Protein AF-A0A397TPW3-F1 (afdb_monomer_lite)

Radius of gyration: 17.53 Å; chains: 1; bounding box: 53×48×34 Å

InterPro domains:
  IPR006597 Sel1-like repeat [PF08238] (29-58)
  IPR006597 Sel1-like repeat [PF08238] (60-90)
  IPR006597 Sel1-like repeat [SM00671] (23-58)
  IPR006597 Sel1-like repeat [SM00671] (59-94)
  IPR011990 Tetratricopeptide-like helical domain superfamily [G3DSA:1.25.40.10] (17-95)
  IPR052945 Mitotic Progression Regulator [PTHR43628] (27-91)

Secondary structure (DSSP, 8-state):
-PPP---PPP------SS-TTSSS-HHHHHHHHHHTSSS---HHHHHHHHHHHHHTT-HHHHHHHHHHHHHTSSS---HHHHHHHHHHHHHHHHHHHHHTTS--

pLDDT: mean 76.51, std 21.57, range [30.64, 95.25]

Sequence (104 aa):
MESPLRVLPMESQVGGGSSWWNLGDPYTLGYNYQHGIEVEKDEHKAFVYYQKSADIGNAKGIYQVGECYYYGTGVEKDEHKIFIYYQKSAILAEYLMLGKRNWS

Structure (mmCIF, N/CA/C/O backbone):
data_AF-A0A397TPW3-F1
#
_entry.id   AF-A0A397TPW3-F1
#
loop_
_atom_site.group_PDB
_atom_site.id
_atom_site.type_symbol
_atom_site.label_atom_id
_atom_site.label_alt_id
_atom_site.label_comp_id
_atom_site.label_asym_id
_atom_site.label_entity_id
_atom_site.label_seq_id
_atom_site.pdbx_PDB_ins_code
_atom_site.Cartn_x
_atom_site.Cartn_y
_atom_site.Cartn_z
_atom_site.occupancy
_atom_site.B_iso_or_equiv
_atom_site.auth_seq_id
_atom_site.auth_comp_id
_atom_site.auth_asym_id
_atom_site.auth_atom_id
_atom_site.pdbx_PDB_model_num
ATOM 1 N N . MET A 1 1 ? -30.021 7.821 -14.377 1.00 31.45 1 MET A N 1
ATOM 2 C CA . MET A 1 1 ? -29.148 8.204 -15.504 1.00 31.45 1 MET A CA 1
ATOM 3 C C . MET A 1 1 ? -27.994 8.975 -14.905 1.00 31.45 1 MET A C 1
ATOM 5 O O . MET A 1 1 ? -28.228 9.998 -14.274 1.00 31.45 1 MET A O 1
ATOM 9 N N . GLU A 1 2 ? -26.801 8.391 -14.959 1.00 34.16 2 GLU A N 1
ATOM 10 C CA . GLU A 1 2 ? -25.593 8.950 -14.357 1.00 34.16 2 GLU A CA 1
ATOM 11 C C . GLU A 1 2 ? -25.264 10.307 -14.983 1.00 34.16 2 GLU A C 1
ATOM 13 O O . GLU A 1 2 ? -25.296 10.464 -16.203 1.00 34.16 2 GLU A O 1
ATOM 18 N N . SER A 1 3 ? -25.013 11.303 -14.136 1.00 30.64 3 SER A N 1
ATOM 19 C CA . SER A 1 3 ? -24.578 12.627 -14.576 1.00 30.64 3 SER A CA 1
ATOM 20 C C . SER A 1 3 ? -23.048 12.649 -14.647 1.00 30.64 3 SER A C 1
ATOM 22 O O . SER A 1 3 ? -22.402 12.168 -13.715 1.00 30.64 3 SER A O 1
ATOM 24 N N . PRO A 1 4 ? -22.455 13.187 -15.727 1.00 37.59 4 PRO A N 1
ATOM 25 C CA . PRO A 1 4 ? -21.017 13.147 -15.951 1.00 37.59 4 PRO A CA 1
ATOM 26 C C . PRO A 1 4 ? -20.292 14.045 -14.944 1.00 37.59 4 PRO A C 1
ATOM 28 O O . PRO A 1 4 ? -20.721 15.171 -14.684 1.00 37.59 4 PRO A O 1
ATOM 31 N N . LEU A 1 5 ? -19.194 13.534 -14.378 1.00 39.81 5 LEU A N 1
ATOM 32 C CA . LEU A 1 5 ? -18.320 14.246 -13.445 1.00 39.81 5 LEU A CA 1
ATOM 33 C C . LEU A 1 5 ? -17.900 15.595 -14.043 1.00 39.81 5 LEU A C 1
ATOM 35 O O . LEU A 1 5 ? -17.084 15.680 -14.960 1.00 39.81 5 LEU A O 1
ATOM 39 N N . ARG A 1 6 ? -18.508 16.658 -13.517 1.00 38.22 6 ARG A N 1
ATOM 40 C CA . ARG A 1 6 ? -18.246 18.044 -13.881 1.00 38.22 6 ARG A CA 1
ATOM 41 C C . ARG A 1 6 ? -16.931 18.459 -13.230 1.00 38.22 6 ARG A C 1
ATOM 43 O O . ARG A 1 6 ? -16.869 18.638 -12.018 1.00 38.22 6 ARG A O 1
ATOM 50 N N . VAL A 1 7 ? -15.893 18.605 -14.046 1.00 45.53 7 VAL A N 1
ATOM 51 C CA . VAL A 1 7 ? -14.653 19.297 -13.678 1.00 45.53 7 VAL A CA 1
ATOM 52 C C . VAL A 1 7 ? -15.044 20.735 -13.320 1.00 45.53 7 VAL A C 1
ATOM 54 O O . VAL A 1 7 ? -15.512 21.478 -14.184 1.00 45.53 7 VAL A O 1
ATOM 57 N N . LEU A 1 8 ? -14.978 21.095 -12.036 1.00 39.28 8 LEU A N 1
ATOM 58 C CA . LEU A 1 8 ? -15.329 22.440 -11.573 1.00 39.28 8 LEU A CA 1
ATOM 59 C C . LEU A 1 8 ? -14.124 23.390 -11.701 1.00 39.28 8 LEU A C 1
ATOM 61 O O . LEU A 1 8 ? -12.989 22.957 -11.496 1.00 39.28 8 LEU A O 1
ATOM 65 N N . PRO A 1 9 ? -14.361 24.665 -12.069 1.00 39.88 9 PRO A N 1
ATOM 66 C CA . PRO A 1 9 ? -13.311 25.614 -12.416 1.00 39.88 9 PRO A CA 1
ATOM 67 C C . PRO A 1 9 ? -12.570 26.135 -11.178 1.00 39.88 9 PRO A C 1
ATOM 69 O O . PRO A 1 9 ? -13.165 26.367 -10.127 1.00 39.88 9 PRO A O 1
ATOM 72 N N . MET A 1 10 ? -11.263 26.347 -11.342 1.00 43.09 10 MET A N 1
ATOM 73 C CA . MET A 1 10 ? -10.415 27.104 -10.420 1.00 43.09 10 MET A CA 1
ATOM 74 C C . MET A 1 10 ? -10.909 28.552 -10.351 1.00 43.09 10 MET A C 1
ATOM 76 O O . MET A 1 10 ? -10.856 29.234 -11.366 1.00 43.09 10 MET A O 1
ATOM 80 N N . GLU A 1 11 ? -11.377 29.007 -9.183 1.00 47.09 11 GLU A N 1
ATOM 81 C CA . GLU A 1 11 ? -10.928 30.244 -8.513 1.00 47.09 11 GLU A CA 1
ATOM 82 C C . GLU A 1 11 ? -11.772 30.615 -7.270 1.00 47.09 11 GLU A C 1
ATOM 84 O O . GLU A 1 11 ? -12.982 30.418 -7.212 1.00 47.09 11 GLU A O 1
ATOM 89 N N . SER A 1 12 ? -11.084 31.257 -6.315 1.00 39.31 12 SER A N 1
ATOM 90 C CA . SER A 1 12 ? -11.560 32.007 -5.131 1.00 39.31 12 SER A CA 1
ATOM 91 C C . SER A 1 12 ? -11.760 31.287 -3.774 1.00 39.31 12 SER A C 1
ATOM 93 O O . SER A 1 12 ? -12.856 30.976 -3.333 1.00 39.31 12 SER A O 1
ATOM 95 N N . GLN A 1 13 ? -10.618 31.118 -3.088 1.00 52.25 13 GLN A N 1
ATOM 96 C CA . GLN A 1 13 ? -10.273 31.640 -1.742 1.00 52.25 13 GLN A CA 1
ATOM 97 C C . GLN A 1 13 ? -11.175 31.353 -0.520 1.00 52.25 13 GLN A C 1
ATOM 99 O O . GLN A 1 13 ? -12.233 31.955 -0.409 1.00 52.25 13 GLN A O 1
ATOM 104 N N . VAL A 1 14 ? -10.627 30.665 0.504 1.00 41.91 14 VAL A N 1
ATOM 105 C CA . VAL A 1 14 ? -10.374 31.252 1.851 1.00 41.91 14 VAL A CA 1
ATOM 106 C C . VAL A 1 14 ? -9.412 30.404 2.717 1.00 41.91 14 VAL A C 1
ATOM 108 O O . VAL A 1 14 ? -9.723 29.281 3.084 1.00 41.91 14 VAL A O 1
ATOM 111 N N . GLY A 1 15 ? -8.264 31.002 3.071 1.00 35.12 15 GLY A N 1
ATOM 112 C CA . GLY A 1 15 ? -7.683 31.035 4.427 1.00 35.12 15 GLY A CA 1
ATOM 113 C C . GLY A 1 15 ? -7.155 29.765 5.118 1.00 35.12 15 GLY A C 1
ATOM 114 O O . GLY A 1 15 ? -7.920 29.048 5.747 1.00 35.12 15 GLY A O 1
ATOM 115 N N . GLY A 1 16 ? -5.819 29.652 5.207 1.00 31.25 16 GLY A N 1
ATOM 116 C CA . GLY A 1 16 ? -5.142 29.114 6.400 1.00 31.25 16 GLY A CA 1
ATOM 117 C C . GLY A 1 16 ? -4.138 27.977 6.178 1.00 31.25 16 GLY A C 1
ATOM 118 O O . GLY A 1 16 ? -4.531 26.827 6.111 1.00 31.25 16 GLY A O 1
ATOM 119 N N . GLY A 1 17 ? -2.842 28.315 6.159 1.00 39.59 17 GLY A N 1
ATOM 120 C CA . GLY A 1 17 ? -1.743 27.468 6.654 1.00 39.59 17 GLY A CA 1
ATOM 121 C C . GLY A 1 17 ? -1.492 26.109 5.988 1.00 39.59 17 GLY A C 1
ATOM 122 O O . GLY A 1 17 ? -2.093 25.112 6.359 1.00 39.59 17 GLY A O 1
ATOM 123 N N . SER A 1 18 ? -0.436 26.063 5.163 1.00 43.94 18 SER A N 1
ATOM 124 C CA . SER A 1 18 ? 0.234 24.865 4.613 1.00 43.94 18 SER A CA 1
ATOM 125 C C . SER A 1 18 ? -0.566 24.007 3.614 1.00 43.94 18 SER A C 1
ATOM 127 O O . SER A 1 18 ? -1.769 23.831 3.713 1.00 43.94 18 SER A O 1
ATOM 129 N N . SER A 1 19 ? 0.155 23.438 2.639 1.00 43.06 19 SER A N 1
ATOM 130 C CA . SER A 1 19 ? -0.252 22.213 1.923 1.00 43.06 19 SER A CA 1
ATOM 131 C C . SER A 1 19 ? -1.107 22.299 0.648 1.00 43.06 19 SER A C 1
ATOM 133 O O . SER A 1 19 ? -1.742 21.310 0.299 1.00 43.06 19 SER A O 1
ATOM 135 N N . TRP A 1 20 ? -1.029 23.356 -0.171 1.00 36.12 20 TRP A N 1
ATOM 136 C CA . TRP A 1 20 ? -1.543 23.268 -1.562 1.00 36.12 20 TRP A CA 1
ATOM 137 C C . TRP A 1 20 ? -0.759 22.267 -2.449 1.00 36.12 20 TRP A C 1
ATOM 139 O O . TRP A 1 20 ? -1.184 21.968 -3.560 1.00 36.12 20 TRP A O 1
ATOM 149 N N . TRP A 1 21 ? 0.347 21.694 -1.949 1.00 44.38 21 TRP A N 1
ATOM 150 C CA . TRP A 1 21 ? 1.164 20.684 -2.642 1.00 44.38 21 TRP A CA 1
ATOM 151 C C . TRP A 1 21 ? 0.895 19.226 -2.210 1.00 44.38 21 TRP A C 1
ATOM 153 O O . TRP A 1 21 ? 1.422 18.322 -2.850 1.00 44.38 21 TRP A O 1
ATOM 163 N N . ASN A 1 22 ? 0.095 18.964 -1.163 1.00 49.03 22 ASN A N 1
ATOM 164 C CA . ASN A 1 22 ? -0.086 17.598 -0.618 1.00 49.03 22 ASN A CA 1
ATOM 165 C C . ASN A 1 22 ? -1.380 16.887 -1.048 1.00 49.03 22 ASN A C 1
ATOM 167 O O . ASN A 1 22 ? -1.592 15.734 -0.687 1.00 49.03 22 ASN A O 1
ATOM 171 N N . LEU A 1 23 ? -2.237 17.522 -1.850 1.00 52.81 23 LEU A N 1
ATOM 172 C CA . LEU A 1 23 ? -3.521 16.935 -2.261 1.00 52.81 23 LEU A CA 1
ATOM 173 C C . LEU A 1 23 ? -3.428 15.884 -3.392 1.00 52.81 23 LEU A C 1
ATOM 175 O O . LEU A 1 23 ? -4.459 15.389 -3.838 1.00 52.81 23 LEU A O 1
ATOM 179 N N . GLY A 1 24 ? -2.238 15.552 -3.906 1.00 67.38 24 GLY A N 1
ATOM 180 C CA . GLY A 1 24 ? -2.138 14.997 -5.266 1.00 67.38 24 GLY A CA 1
ATOM 181 C C . GLY A 1 24 ? -1.893 13.496 -5.438 1.00 67.38 24 GLY A C 1
ATOM 182 O O . GLY A 1 24 ? -2.179 12.972 -6.512 1.00 67.38 24 GLY A O 1
ATOM 183 N N . ASP A 1 25 ? -1.341 12.795 -4.449 1.00 83.88 25 ASP A N 1
ATOM 184 C CA . ASP A 1 25 ? -0.811 11.439 -4.646 1.00 83.88 25 ASP A CA 1
ATOM 185 C C . ASP A 1 25 ? -1.594 10.388 -3.828 1.00 83.88 25 ASP A C 1
ATOM 187 O O . ASP A 1 25 ? -1.727 10.535 -2.608 1.00 83.88 25 ASP A O 1
ATOM 191 N N . PRO A 1 26 ? -2.083 9.298 -4.460 1.00 89.81 26 PRO A N 1
ATOM 192 C CA . PRO A 1 26 ? -2.786 8.230 -3.756 1.00 89.81 26 PRO A CA 1
ATOM 193 C C . PRO A 1 26 ? -1.973 7.600 -2.615 1.00 89.81 26 PRO A C 1
ATOM 195 O O . PRO A 1 26 ? -2.561 7.189 -1.622 1.00 89.81 26 PRO A O 1
ATOM 198 N N . TYR A 1 27 ? -0.639 7.542 -2.701 1.00 90.88 27 TYR A N 1
ATOM 199 C CA . TYR A 1 27 ? 0.185 7.013 -1.608 1.00 90.88 27 TYR A CA 1
ATOM 200 C C . TYR A 1 27 ? 0.103 7.897 -0.356 1.00 90.88 27 TYR A C 1
ATOM 202 O O . TYR A 1 27 ? -0.103 7.382 0.742 1.00 90.88 27 TYR A O 1
ATOM 210 N N . THR A 1 28 ? 0.212 9.216 -0.512 1.00 90.25 28 THR A N 1
ATOM 211 C CA . THR A 1 28 ? 0.139 10.183 0.593 1.00 90.25 28 THR A CA 1
ATOM 212 C C . THR A 1 28 ? -1.239 10.162 1.250 1.00 90.25 28 THR A C 1
ATOM 214 O O . THR A 1 28 ? -1.333 10.144 2.475 1.00 90.25 28 THR A O 1
ATOM 217 N N . LEU A 1 29 ? -2.313 10.051 0.460 1.00 90.00 29 LEU A N 1
ATOM 218 C CA . LEU A 1 29 ? -3.665 9.870 1.001 1.00 90.00 29 LEU A CA 1
ATOM 219 C C . LEU A 1 29 ? -3.786 8.563 1.794 1.00 90.00 29 LEU A C 1
ATOM 221 O O . LEU A 1 29 ? -4.323 8.568 2.900 1.00 90.00 29 LEU A O 1
ATOM 225 N N . GLY A 1 30 ? -3.249 7.459 1.266 1.00 91.31 30 GLY A N 1
ATOM 226 C CA . GLY A 1 30 ? -3.226 6.180 1.976 1.00 91.31 30 GLY A CA 1
ATOM 227 C C . GLY A 1 30 ? -2.475 6.266 3.305 1.00 91.31 30 GLY A C 1
ATOM 228 O O . GLY A 1 30 ? -2.975 5.819 4.334 1.00 91.31 30 GLY A O 1
ATOM 229 N N . TYR A 1 31 ? -1.321 6.933 3.305 1.00 91.12 31 TYR A N 1
ATOM 230 C CA . TYR A 1 31 ? -0.511 7.174 4.498 1.00 91.12 31 TYR A CA 1
ATOM 231 C C . TYR A 1 31 ? -1.246 8.007 5.554 1.00 91.12 31 TYR A C 1
ATOM 233 O O . TYR A 1 31 ? -1.242 7.655 6.735 1.00 91.12 31 TYR A O 1
ATOM 241 N N . ASN A 1 32 ? -1.944 9.061 5.134 1.00 90.44 32 ASN A N 1
ATOM 242 C C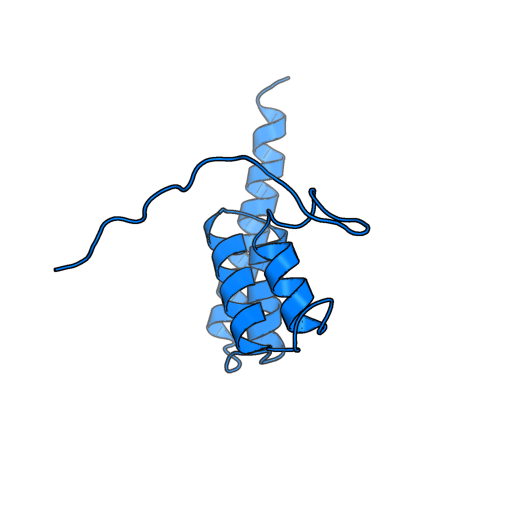A . ASN A 1 32 ? -2.720 9.902 6.038 1.00 90.44 32 ASN A CA 1
ATOM 243 C C . ASN A 1 32 ? -3.860 9.121 6.704 1.00 90.44 32 ASN A C 1
ATOM 245 O O . ASN A 1 32 ? -4.020 9.212 7.920 1.00 90.44 32 ASN A O 1
ATOM 249 N N . TYR A 1 33 ? -4.586 8.286 5.952 1.00 92.56 33 TYR A N 1
ATOM 250 C CA . TYR A 1 33 ? -5.615 7.406 6.518 1.00 92.56 33 TYR A CA 1
ATOM 251 C C . TYR A 1 33 ? -5.040 6.321 7.436 1.00 92.56 33 TYR A C 1
ATOM 253 O O . TYR A 1 33 ? -5.661 5.994 8.444 1.00 92.56 33 TYR A O 1
ATOM 261 N N . GLN A 1 34 ? -3.855 5.783 7.142 1.00 91.19 34 GLN A N 1
ATOM 262 C CA . GLN A 1 34 ? -3.216 4.781 8.001 1.00 91.19 34 GLN A CA 1
ATOM 263 C C . GLN A 1 34 ? -2.800 5.369 9.357 1.00 91.19 34 GLN A C 1
ATOM 265 O O . GLN A 1 34 ? -2.928 4.704 10.388 1.00 91.19 34 GLN A O 1
ATOM 270 N N . HIS A 1 35 ? -2.299 6.606 9.362 1.00 88.75 35 HIS A N 1
ATOM 271 C CA . HIS A 1 35 ? -1.741 7.249 10.554 1.00 88.75 35 HIS A CA 1
ATOM 272 C C . HIS A 1 35 ? -2.683 8.251 11.232 1.00 88.75 35 HIS A C 1
ATOM 274 O O . HIS A 1 35 ? -2.355 8.748 12.306 1.00 88.75 35 HIS A O 1
ATOM 280 N N . GLY A 1 36 ? -3.848 8.530 10.644 1.00 88.62 36 GLY A N 1
ATOM 281 C CA . GLY A 1 36 ? -4.784 9.533 11.151 1.00 88.62 36 GLY A CA 1
ATOM 282 C C . GLY A 1 36 ? -4.227 10.960 11.078 1.00 88.62 36 GLY A C 1
ATOM 283 O O . GLY A 1 36 ? -4.446 11.762 11.983 1.00 88.62 36 GLY A O 1
ATOM 284 N N . ILE A 1 37 ? -3.437 11.261 10.042 1.00 83.88 37 ILE A N 1
ATOM 285 C CA . ILE A 1 37 ? -2.833 12.585 9.839 1.00 83.88 37 ILE A CA 1
ATOM 286 C C . ILE A 1 37 ? -3.821 13.424 9.040 1.00 83.88 37 ILE A C 1
ATOM 288 O O . ILE A 1 37 ? -4.133 13.074 7.908 1.00 83.88 37 ILE A O 1
ATOM 292 N N . GLU A 1 38 ? -4.324 14.510 9.630 1.00 78.00 38 GLU A N 1
ATOM 293 C CA . GLU A 1 38 ? -5.308 15.431 9.020 1.00 78.00 38 GLU A CA 1
ATOM 294 C C . GLU A 1 38 ? -6.682 14.800 8.690 1.00 78.00 38 GLU A C 1
ATOM 296 O O . GLU A 1 38 ? -7.631 15.519 8.381 1.00 78.00 38 GLU A O 1
ATOM 301 N N . VAL A 1 39 ? -6.822 13.476 8.806 1.00 83.50 39 VAL A N 1
ATOM 302 C CA . VAL A 1 39 ? -8.054 12.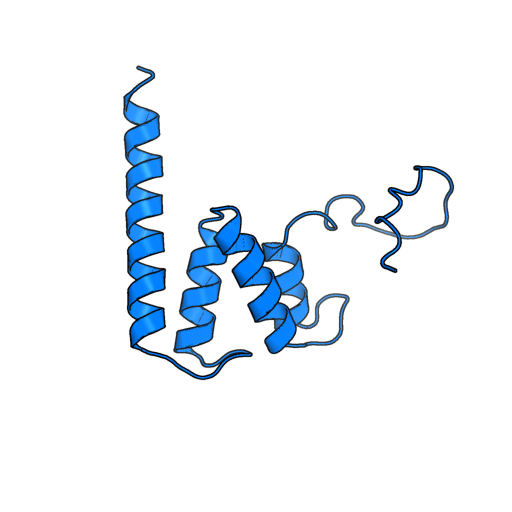697 8.617 1.00 83.50 39 VAL A CA 1
ATOM 303 C C . VAL A 1 39 ? -8.218 11.679 9.742 1.00 83.50 39 VAL A C 1
ATOM 305 O O . VAL A 1 39 ? -7.251 11.307 10.403 1.00 83.50 39 VAL A O 1
ATOM 308 N N . GLU A 1 40 ? -9.441 11.195 9.956 1.00 88.19 40 GLU A N 1
ATOM 309 C CA . GLU A 1 40 ? -9.676 10.076 10.871 1.00 88.19 40 GLU A CA 1
ATOM 310 C C . GLU A 1 40 ? -8.979 8.808 10.359 1.00 88.19 40 GLU A C 1
ATOM 312 O O . GLU A 1 40 ? -9.018 8.504 9.161 1.00 88.19 40 GLU A O 1
ATOM 317 N N . LYS A 1 41 ? -8.335 8.076 11.276 1.00 89.62 41 LYS A N 1
ATOM 318 C CA . LYS A 1 41 ? -7.641 6.831 10.955 1.00 89.62 41 LYS A CA 1
ATOM 319 C C . LYS A 1 41 ? -8.635 5.813 10.389 1.00 89.62 41 LYS A C 1
ATOM 321 O O . LYS A 1 41 ? -9.601 5.448 11.051 1.00 89.62 41 LYS A O 1
ATOM 326 N N . ASP A 1 42 ? -8.351 5.312 9.194 1.00 92.44 42 ASP A N 1
ATOM 327 C CA . ASP A 1 42 ? -9.177 4.331 8.494 1.00 92.44 42 ASP A CA 1
ATOM 328 C C . ASP A 1 42 ? -8.277 3.409 7.667 1.00 92.44 42 ASP A C 1
ATOM 330 O O . ASP A 1 42 ? -7.828 3.736 6.567 1.00 92.44 42 ASP A O 1
ATOM 334 N N . GLU A 1 43 ? -7.986 2.238 8.223 1.00 92.00 43 GLU A N 1
ATOM 335 C CA . GLU A 1 43 ? -7.057 1.282 7.617 1.00 92.00 43 GLU A CA 1
ATOM 336 C C . GLU A 1 43 ? -7.591 0.715 6.296 1.00 92.00 43 GLU A C 1
ATOM 338 O O . GLU A 1 43 ? -6.818 0.470 5.369 1.00 92.00 43 GLU A O 1
ATOM 343 N N . HIS A 1 44 ? -8.912 0.566 6.164 1.00 93.44 44 HIS A N 1
ATOM 344 C CA . HIS A 1 44 ? -9.528 0.098 4.926 1.00 93.44 44 HIS A CA 1
ATOM 345 C C . HIS A 1 44 ? -9.403 1.150 3.815 1.00 93.44 44 HIS A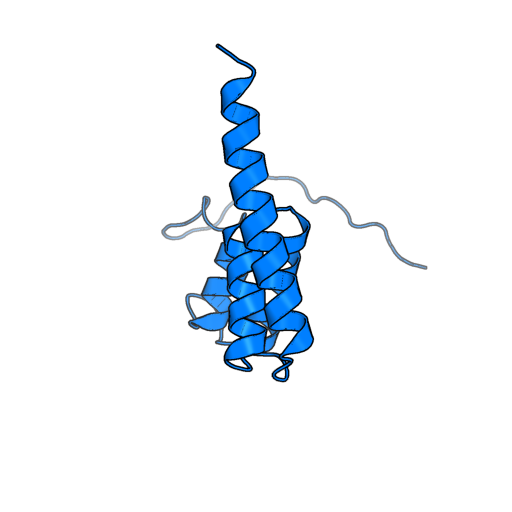 C 1
ATOM 347 O O . HIS A 1 44 ? -9.024 0.831 2.686 1.00 93.44 44 HIS A O 1
ATOM 353 N N . LYS A 1 45 ? -9.657 2.431 4.115 1.00 92.19 45 LYS A N 1
ATOM 354 C CA . LYS A 1 45 ? -9.405 3.508 3.142 1.00 92.19 45 LYS A CA 1
ATOM 355 C C . LYS A 1 45 ? -7.926 3.622 2.798 1.00 92.19 45 LYS A C 1
ATOM 357 O O . LYS A 1 45 ? -7.616 3.818 1.623 1.00 92.19 45 LYS A O 1
ATOM 362 N N . ALA A 1 46 ? -7.028 3.462 3.771 1.00 93.81 46 ALA A N 1
ATOM 363 C CA . ALA A 1 46 ? -5.590 3.453 3.518 1.00 93.81 46 ALA A CA 1
ATOM 364 C C . ALA A 1 46 ? -5.214 2.401 2.465 1.00 93.81 46 ALA A C 1
ATOM 366 O O . ALA A 1 46 ? -4.590 2.732 1.454 1.00 93.81 46 ALA A O 1
ATOM 367 N N . PHE A 1 47 ? -5.700 1.169 2.644 1.00 94.50 47 PHE A N 1
ATOM 368 C CA . PHE A 1 47 ? -5.517 0.077 1.692 1.00 94.50 47 PHE A CA 1
ATOM 369 C C . PHE A 1 47 ? -6.027 0.427 0.284 1.00 94.50 47 PHE A C 1
ATOM 371 O O . PHE A 1 47 ? -5.302 0.258 -0.699 1.00 94.50 47 PHE A O 1
ATOM 378 N N . VAL A 1 48 ? -7.237 0.986 0.167 1.00 95.00 48 VAL A N 1
ATOM 379 C CA . VAL A 1 48 ? -7.813 1.393 -1.129 1.00 95.00 48 VAL A CA 1
ATOM 380 C C . VAL A 1 48 ? -6.929 2.418 -1.848 1.00 95.00 48 VAL A C 1
ATOM 382 O O . VAL A 1 48 ? -6.739 2.342 -3.063 1.00 95.00 48 VAL A O 1
ATOM 385 N N . TYR A 1 49 ? -6.378 3.386 -1.121 1.00 94.19 49 TYR A N 1
ATOM 386 C CA . TYR A 1 49 ? -5.510 4.407 -1.703 1.00 94.19 49 TYR A CA 1
ATOM 387 C C . TYR A 1 49 ? -4.124 3.869 -2.079 1.00 94.19 49 TYR A C 1
ATOM 389 O O . TYR A 1 49 ? -3.604 4.226 -3.140 1.00 94.19 49 TYR A O 1
ATOM 397 N N . TYR A 1 50 ? -3.562 2.946 -1.296 1.00 94.94 50 TYR A N 1
ATOM 398 C CA . TYR A 1 50 ? -2.349 2.232 -1.694 1.00 94.94 50 TYR A CA 1
ATOM 399 C C . TYR A 1 50 ? -2.558 1.374 -2.936 1.00 94.94 50 TYR A C 1
ATOM 401 O O . TYR A 1 50 ? -1.692 1.373 -3.808 1.00 94.94 50 TYR A O 1
ATOM 409 N N . GLN A 1 51 ? -3.721 0.736 -3.081 1.00 94.44 51 GLN A N 1
ATOM 410 C CA . GLN A 1 51 ? -4.060 0.000 -4.296 1.00 94.44 51 GLN A CA 1
ATOM 411 C C . GLN A 1 51 ? -4.109 0.926 -5.514 1.00 94.44 51 GLN A C 1
ATOM 413 O O . GLN A 1 51 ? -3.464 0.645 -6.518 1.00 94.44 51 GLN A O 1
ATOM 418 N N . LYS A 1 52 ? -4.756 2.093 -5.399 1.00 93.19 52 LYS A N 1
ATOM 419 C CA . LYS A 1 52 ? -4.740 3.111 -6.464 1.00 93.19 52 LYS A CA 1
ATOM 420 C C . LYS A 1 52 ? -3.320 3.567 -6.812 1.00 93.19 52 LYS A C 1
ATOM 422 O O . LYS A 1 52 ? -3.017 3.788 -7.980 1.00 93.19 52 LYS A O 1
ATOM 427 N N . SER A 1 53 ? -2.451 3.709 -5.810 1.00 92.12 53 SER A N 1
ATOM 428 C CA . SER A 1 53 ? -1.037 4.041 -6.017 1.00 92.12 53 SER A CA 1
ATOM 429 C C . SER A 1 53 ? -0.293 2.915 -6.751 1.00 92.12 53 SER A C 1
ATOM 431 O O . SER A 1 53 ? 0.480 3.163 -7.676 1.00 92.12 53 SER A O 1
ATOM 433 N N . ALA A 1 54 ? -0.562 1.661 -6.389 1.00 92.06 54 ALA A N 1
ATOM 434 C CA . ALA A 1 54 ? -0.005 0.494 -7.058 1.00 92.06 54 ALA A CA 1
ATOM 435 C C . ALA A 1 54 ? -0.460 0.391 -8.525 1.00 92.06 54 ALA A C 1
ATOM 437 O O . ALA A 1 54 ? 0.353 0.078 -9.395 1.00 92.06 54 ALA A O 1
ATOM 438 N N . ASP A 1 55 ? -1.725 0.710 -8.807 1.00 90.38 55 ASP A N 1
ATOM 439 C CA . ASP A 1 55 ? -2.318 0.632 -10.147 1.00 90.38 55 ASP A CA 1
ATOM 440 C C . ASP A 1 55 ? -1.710 1.653 -11.123 1.00 90.38 55 ASP A C 1
ATOM 442 O O . ASP A 1 55 ? -1.591 1.371 -12.314 1.00 90.38 55 ASP A O 1
ATOM 446 N N . ILE A 1 56 ? -1.247 2.808 -10.628 1.00 89.06 56 ILE A N 1
ATOM 447 C CA . ILE A 1 56 ? -0.489 3.789 -11.428 1.00 89.06 56 ILE A CA 1
ATOM 448 C C . ILE A 1 56 ? 1.012 3.459 -11.529 1.00 89.06 56 ILE A C 1
ATOM 450 O O . ILE A 1 56 ? 1.797 4.277 -12.004 1.00 89.06 56 ILE A O 1
ATOM 454 N N . GLY A 1 57 ? 1.433 2.276 -11.071 1.00 85.88 57 GLY A N 1
ATOM 455 C CA . GLY A 1 57 ? 2.820 1.816 -11.144 1.00 85.88 57 GLY A CA 1
ATOM 456 C C . GLY A 1 57 ? 3.756 2.461 -10.119 1.00 85.88 57 GLY A C 1
ATOM 457 O O . GLY A 1 57 ? 4.974 2.429 -10.297 1.00 85.88 57 GLY A O 1
ATOM 458 N N . ASN A 1 58 ? 3.230 3.053 -9.041 1.00 87.56 58 ASN A N 1
ATOM 459 C CA . ASN A 1 58 ? 4.070 3.593 -7.977 1.00 87.56 58 ASN A CA 1
ATOM 460 C C . ASN A 1 58 ? 4.665 2.444 -7.149 1.00 87.56 58 ASN A C 1
ATOM 462 O O . ASN A 1 58 ? 3.945 1.721 -6.458 1.00 87.56 58 ASN A O 1
ATOM 466 N N . ALA A 1 59 ? 5.993 2.315 -7.165 1.00 89.38 59 ALA A N 1
ATOM 467 C CA . ALA A 1 59 ? 6.707 1.280 -6.417 1.00 89.38 59 ALA A CA 1
ATOM 468 C C . ALA A 1 59 ? 6.404 1.307 -4.909 1.00 89.38 59 ALA A C 1
ATOM 470 O O . ALA A 1 59 ? 6.260 0.251 -4.295 1.00 89.38 59 ALA A O 1
ATOM 471 N N . LYS A 1 60 ? 6.241 2.500 -4.317 1.00 89.94 60 LYS A N 1
ATOM 472 C CA . LYS A 1 60 ? 5.868 2.637 -2.902 1.00 89.94 60 LYS A CA 1
ATOM 473 C C . LYS A 1 60 ? 4.449 2.136 -2.655 1.00 89.94 60 LYS A C 1
ATOM 475 O O . LYS A 1 60 ? 4.215 1.459 -1.665 1.00 89.94 60 LYS A O 1
ATOM 480 N N . GLY A 1 61 ? 3.521 2.427 -3.567 1.00 93.00 61 GLY A N 1
ATOM 481 C CA . GLY A 1 61 ? 2.151 1.918 -3.510 1.00 93.00 61 GLY A CA 1
ATOM 482 C C . GLY A 1 61 ? 2.099 0.392 -3.541 1.00 93.00 61 GLY A C 1
ATOM 483 O O . GLY A 1 61 ? 1.491 -0.218 -2.669 1.00 93.00 61 GLY A O 1
ATOM 484 N N . ILE A 1 62 ? 2.804 -0.229 -4.496 1.00 92.94 62 ILE A N 1
ATOM 485 C CA . ILE A 1 62 ? 2.883 -1.696 -4.625 1.00 92.94 62 ILE A CA 1
ATOM 486 C C . ILE A 1 62 ? 3.439 -2.330 -3.345 1.00 92.94 62 ILE A C 1
ATOM 488 O O . ILE A 1 62 ? 2.875 -3.312 -2.862 1.00 92.94 62 ILE A O 1
ATOM 492 N N . TYR A 1 63 ? 4.511 -1.759 -2.789 1.00 92.38 63 TYR A N 1
ATOM 493 C CA . TYR A 1 63 ? 5.104 -2.229 -1.539 1.00 92.38 63 TYR A CA 1
ATOM 494 C C . TYR A 1 63 ? 4.113 -2.143 -0.367 1.00 92.38 63 TYR A C 1
ATOM 496 O O . TYR A 1 63 ? 3.896 -3.140 0.319 1.00 92.38 63 TYR A O 1
ATOM 504 N N . GLN A 1 64 ? 3.441 -0.998 -0.190 1.00 94.38 64 GLN A N 1
ATOM 505 C CA . GLN A 1 64 ? 2.471 -0.811 0.897 1.00 94.38 64 GLN A CA 1
ATOM 506 C C . GLN A 1 64 ? 1.275 -1.763 0.797 1.00 94.38 64 GLN A C 1
ATOM 508 O O . GLN A 1 64 ? 0.789 -2.229 1.822 1.00 94.38 64 GLN A O 1
ATOM 513 N N . VAL A 1 65 ? 0.812 -2.105 -0.411 1.00 94.94 65 VAL A N 1
ATOM 514 C CA . VAL A 1 65 ? -0.250 -3.113 -0.575 1.00 94.94 65 VAL A CA 1
ATOM 515 C C . VAL A 1 65 ? 0.218 -4.498 -0.113 1.00 94.94 65 VAL A C 1
ATOM 517 O O . VAL A 1 65 ? -0.544 -5.211 0.540 1.00 94.94 65 VAL A O 1
ATOM 520 N N . GLY A 1 66 ? 1.467 -4.873 -0.411 1.00 93.62 66 GLY A N 1
ATOM 521 C CA . GLY A 1 66 ? 2.067 -6.109 0.099 1.00 93.62 66 GLY A CA 1
ATOM 522 C C . GLY A 1 66 ? 2.106 -6.140 1.630 1.00 93.62 66 GLY A C 1
ATOM 523 O O . GLY A 1 66 ? 1.668 -7.117 2.236 1.00 93.62 66 GLY A O 1
ATOM 524 N N . GLU A 1 67 ? 2.530 -5.038 2.250 1.00 93.50 67 GLU A N 1
ATOM 525 C CA . GLU A 1 67 ? 2.545 -4.883 3.711 1.00 93.50 67 GLU A CA 1
ATOM 526 C C . GLU A 1 67 ? 1.132 -4.944 4.315 1.00 93.50 67 GLU A C 1
ATOM 528 O O . GLU A 1 67 ? 0.932 -5.583 5.348 1.00 93.50 67 GLU A O 1
ATOM 533 N N . CYS A 1 68 ? 0.123 -4.352 3.663 1.00 94.62 68 CYS A N 1
ATOM 534 C CA . CYS A 1 68 ? -1.271 -4.454 4.103 1.00 94.62 68 CYS A CA 1
ATOM 535 C C . CYS A 1 68 ? -1.747 -5.911 4.166 1.00 94.62 68 CYS A C 1
ATOM 537 O O . CYS A 1 68 ? -2.350 -6.299 5.165 1.00 94.62 68 CYS A O 1
ATOM 539 N N . TYR A 1 69 ? -1.437 -6.734 3.157 1.00 95.25 69 TYR A N 1
ATOM 540 C CA . TYR A 1 69 ? -1.769 -8.164 3.183 1.00 95.25 69 TYR A CA 1
ATOM 541 C C . TYR A 1 69 ? -0.930 -8.961 4.192 1.00 95.25 69 TYR A C 1
ATOM 543 O O . TYR A 1 69 ? -1.405 -9.969 4.707 1.00 95.25 69 TYR A O 1
ATOM 551 N N . TYR A 1 70 ? 0.289 -8.525 4.511 1.00 93.19 70 TYR A N 1
ATOM 552 C CA . TYR A 1 70 ? 1.140 -9.185 5.505 1.00 93.19 70 TYR A CA 1
ATOM 553 C C . TYR A 1 70 ? 0.680 -8.921 6.942 1.00 93.19 70 TYR A C 1
ATOM 555 O O . TYR A 1 70 ? 0.503 -9.850 7.740 1.00 93.19 70 TYR A O 1
ATOM 563 N N . TYR A 1 71 ? 0.423 -7.657 7.279 1.00 92.38 71 TYR A N 1
ATOM 564 C CA . TYR A 1 71 ? -0.023 -7.270 8.617 1.00 92.38 71 TYR A CA 1
ATOM 565 C C . TYR A 1 71 ? -1.533 -7.412 8.820 1.00 92.38 71 TYR A C 1
ATOM 567 O O . TYR A 1 71 ? -1.971 -7.530 9.964 1.00 92.38 71 TYR A O 1
ATOM 575 N N . GLY A 1 72 ? -2.313 -7.509 7.742 1.00 91.88 72 GLY A N 1
ATOM 576 C CA . GLY A 1 72 ? -3.775 -7.512 7.796 1.00 91.88 72 GLY A CA 1
ATOM 577 C C . GLY A 1 72 ? -4.351 -6.114 8.039 1.00 91.88 72 GLY A C 1
ATOM 578 O O . GLY A 1 72 ? -5.354 -5.965 8.731 1.00 91.88 72 GLY A O 1
ATOM 579 N N . THR A 1 73 ? -3.681 -5.075 7.533 1.00 88.94 73 THR A N 1
ATOM 580 C CA . THR A 1 73 ? -4.071 -3.672 7.739 1.00 88.94 73 THR A CA 1
ATOM 581 C C . THR A 1 73 ? -5.148 -3.289 6.733 1.00 88.94 73 THR A C 1
ATOM 583 O O . THR A 1 73 ? -4.859 -3.123 5.546 1.00 88.94 73 THR A O 1
ATOM 586 N N . GLY A 1 74 ? -6.392 -3.149 7.197 1.00 86.69 74 GLY A N 1
ATOM 587 C CA . GLY A 1 74 ? -7.530 -2.766 6.350 1.00 86.69 74 GLY A CA 1
ATOM 588 C C . GLY A 1 74 ? -8.008 -3.839 5.366 1.00 86.69 74 GLY A C 1
ATOM 589 O O . GLY A 1 74 ? -8.957 -3.599 4.622 1.00 86.69 74 GLY A O 1
ATOM 590 N N . VAL A 1 75 ? -7.373 -5.012 5.366 1.00 93.19 75 VAL A N 1
ATOM 591 C CA . VAL A 1 75 ? -7.696 -6.176 4.535 1.00 93.19 75 VAL A CA 1
ATOM 592 C C . VAL A 1 75 ? -7.326 -7.452 5.291 1.00 93.19 75 VAL A C 1
ATOM 594 O O . VAL A 1 75 ? -6.450 -7.432 6.153 1.00 93.19 75 VAL A O 1
ATOM 597 N N . GLU A 1 76 ? -7.987 -8.567 4.989 1.00 93.81 76 GLU A N 1
ATOM 598 C CA . GLU A 1 76 ? -7.594 -9.866 5.535 1.00 93.81 76 GLU A CA 1
ATOM 599 C C . GLU A 1 76 ? -6.208 -10.277 5.023 1.00 93.81 76 GLU A C 1
ATOM 601 O O . GLU A 1 76 ? -5.830 -9.979 3.885 1.00 93.81 76 GLU A O 1
ATOM 606 N N . LYS A 1 77 ? -5.448 -10.965 5.878 1.00 93.25 77 LYS A N 1
ATOM 607 C CA . LYS A 1 77 ? -4.136 -11.485 5.506 1.00 93.25 77 LYS A CA 1
ATOM 608 C C . LYS A 1 77 ? -4.262 -12.514 4.392 1.00 93.25 77 LYS A C 1
ATOM 610 O O . LYS A 1 77 ? -5.099 -13.407 4.462 1.00 93.25 77 LYS A O 1
ATOM 615 N N . ASP A 1 78 ? -3.394 -12.411 3.394 1.00 93.69 78 ASP A N 1
ATOM 616 C CA . ASP A 1 78 ? -3.413 -13.302 2.234 1.00 93.69 78 ASP A CA 1
ATOM 617 C C . ASP A 1 78 ? -1.986 -13.555 1.739 1.00 93.69 78 ASP A C 1
ATOM 619 O O . ASP A 1 78 ? -1.390 -12.731 1.043 1.00 93.69 78 ASP A O 1
ATOM 623 N N . GLU A 1 79 ? -1.433 -14.713 2.102 1.00 89.44 79 GLU A N 1
ATOM 624 C CA . GLU A 1 79 ? -0.059 -15.104 1.767 1.00 89.44 79 GLU A CA 1
ATOM 625 C C . GLU A 1 79 ? 0.198 -15.185 0.260 1.00 89.44 79 GLU A C 1
ATOM 627 O O . GLU A 1 79 ? 1.271 -14.798 -0.216 1.00 89.44 79 GLU A O 1
ATOM 632 N N . HIS A 1 80 ? -0.801 -15.617 -0.515 1.00 92.50 80 HIS A N 1
ATOM 633 C CA . HIS A 1 80 ? -0.689 -15.665 -1.968 1.00 92.50 80 HIS A CA 1
ATOM 634 C C . HIS A 1 80 ? -0.571 -14.260 -2.552 1.00 92.50 80 HIS A C 1
ATOM 636 O O . HIS A 1 80 ? 0.261 -14.016 -3.433 1.00 92.50 80 HIS A O 1
ATOM 642 N N . LYS A 1 81 ? -1.360 -13.308 -2.048 1.00 91.06 81 LYS A N 1
ATOM 643 C CA . LYS A 1 81 ? -1.267 -11.918 -2.498 1.00 91.06 81 LYS A CA 1
ATOM 644 C C . LYS A 1 81 ? 0.029 -11.255 -2.058 1.00 91.06 81 LYS A C 1
ATOM 646 O O . LYS A 1 81 ? 0.616 -10.552 -2.876 1.00 91.06 81 LYS A O 1
ATOM 651 N N . ILE A 1 82 ? 0.533 -11.516 -0.852 1.00 90.69 82 ILE A N 1
ATOM 652 C CA . ILE A 1 82 ? 1.846 -11.000 -0.418 1.00 90.69 82 ILE A CA 1
ATOM 653 C C . ILE A 1 82 ? 2.927 -11.392 -1.431 1.00 90.69 82 ILE A C 1
ATOM 655 O O . ILE A 1 82 ? 3.649 -10.528 -1.932 1.00 90.69 82 ILE A O 1
ATOM 659 N N . PHE A 1 83 ? 2.982 -12.677 -1.801 1.00 90.19 83 PHE A N 1
ATOM 660 C CA . PHE A 1 83 ? 3.945 -13.172 -2.784 1.00 90.19 83 PHE A CA 1
ATOM 661 C C . PHE A 1 83 ? 3.819 -12.448 -4.134 1.00 90.19 83 PHE A C 1
ATOM 663 O O . PHE A 1 83 ? 4.817 -11.992 -4.694 1.00 90.19 83 PHE A O 1
ATOM 670 N N . ILE A 1 84 ? 2.590 -12.272 -4.631 1.00 92.44 84 ILE A N 1
ATOM 671 C CA . ILE A 1 84 ? 2.326 -11.581 -5.901 1.00 92.44 84 ILE A CA 1
ATOM 672 C C . ILE A 1 84 ? 2.802 -10.122 -5.860 1.00 92.44 84 ILE A C 1
ATOM 674 O O . ILE A 1 84 ? 3.447 -9.661 -6.804 1.00 92.44 84 ILE A O 1
ATOM 678 N N . TYR A 1 85 ? 2.493 -9.371 -4.800 1.00 90.62 85 TYR A N 1
ATOM 679 C CA . TYR A 1 85 ? 2.865 -7.953 -4.717 1.00 90.62 85 TYR A CA 1
ATOM 680 C C . TYR A 1 85 ? 4.372 -7.755 -4.517 1.00 90.62 85 TYR A C 1
ATOM 682 O O . TYR A 1 85 ? 4.946 -6.845 -5.120 1.00 90.62 85 TYR A O 1
ATOM 690 N N . TYR A 1 86 ? 5.048 -8.641 -3.784 1.00 87.69 86 TYR A N 1
ATOM 691 C CA . TYR A 1 86 ? 6.510 -8.620 -3.692 1.00 87.69 86 TYR A CA 1
ATOM 692 C C . TYR A 1 86 ? 7.191 -8.972 -5.010 1.00 87.69 86 TYR A C 1
ATOM 694 O O . TYR A 1 86 ? 8.137 -8.286 -5.405 1.00 87.69 86 TYR A O 1
ATOM 702 N N . GLN A 1 87 ? 6.669 -9.949 -5.754 1.00 90.38 87 GLN A N 1
ATOM 703 C CA . GLN A 1 87 ? 7.170 -10.244 -7.094 1.00 90.38 87 GLN A CA 1
ATOM 704 C C . GLN A 1 87 ? 6.986 -9.046 -8.039 1.00 90.38 87 GLN A C 1
ATOM 706 O O . GLN A 1 87 ? 7.919 -8.675 -8.752 1.00 90.38 87 GLN A O 1
ATOM 711 N N . LYS A 1 88 ? 5.822 -8.382 -8.003 1.00 89.88 88 LYS A N 1
ATOM 712 C CA . LYS A 1 88 ? 5.573 -7.148 -8.770 1.00 89.88 88 LYS A CA 1
ATOM 713 C C . LYS A 1 88 ? 6.556 -6.035 -8.405 1.00 89.88 88 LYS A C 1
ATOM 715 O O . LYS A 1 88 ? 7.079 -5.377 -9.301 1.00 89.88 88 LYS A O 1
ATOM 720 N N . SER A 1 89 ? 6.828 -5.840 -7.115 1.00 86.56 89 SER A N 1
ATOM 721 C CA . SER A 1 89 ? 7.787 -4.835 -6.647 1.00 86.56 89 SER A CA 1
ATOM 722 C C . SER A 1 89 ? 9.207 -5.122 -7.147 1.00 86.56 89 SER A C 1
ATOM 724 O O . SER A 1 89 ? 9.901 -4.200 -7.576 1.00 86.56 89 SER A O 1
ATOM 726 N N . ALA A 1 90 ? 9.634 -6.388 -7.137 1.00 86.12 90 ALA A N 1
ATOM 727 C CA . ALA A 1 90 ? 10.947 -6.798 -7.637 1.00 86.12 90 ALA A CA 1
ATOM 728 C C . ALA A 1 90 ? 11.085 -6.583 -9.155 1.00 86.12 90 ALA A C 1
ATOM 730 O O . ALA A 1 90 ? 12.065 -5.990 -9.603 1.00 86.12 90 ALA A O 1
ATOM 731 N N . ILE A 1 91 ? 10.075 -6.984 -9.937 1.00 85.88 91 ILE A N 1
ATOM 732 C CA . ILE A 1 91 ? 10.050 -6.783 -11.396 1.00 85.88 91 ILE A CA 1
ATOM 733 C C . ILE A 1 91 ? 10.075 -5.291 -11.740 1.00 85.88 91 ILE A C 1
ATOM 735 O O . ILE A 1 91 ? 10.808 -4.868 -12.634 1.00 85.88 91 ILE A O 1
ATOM 739 N N . LEU A 1 92 ? 9.302 -4.471 -11.019 1.00 84.56 92 LEU A N 1
ATOM 740 C CA . LEU A 1 92 ? 9.294 -3.028 -11.239 1.00 84.56 92 LEU A CA 1
ATOM 741 C C . LEU A 1 92 ? 10.669 -2.409 -10.952 1.00 84.56 92 LEU A C 1
ATOM 743 O O . LEU A 1 92 ? 11.132 -1.565 -11.719 1.00 84.56 92 LEU A O 1
ATOM 747 N N . ALA A 1 93 ? 11.343 -2.844 -9.884 1.00 81.25 93 ALA A N 1
ATOM 748 C CA . ALA A 1 93 ? 12.694 -2.389 -9.572 1.00 81.25 93 ALA A CA 1
ATOM 749 C C . ALA A 1 93 ? 13.687 -2.745 -10.693 1.00 81.25 93 ALA A C 1
ATOM 751 O O . ALA A 1 93 ? 14.467 -1.890 -11.112 1.00 81.25 93 ALA A O 1
ATOM 752 N N . GLU A 1 94 ? 13.625 -3.964 -11.228 1.00 80.69 94 GLU A N 1
ATOM 753 C CA . GLU A 1 94 ? 14.473 -4.396 -12.343 1.00 80.69 94 GLU A CA 1
ATOM 754 C C . GLU A 1 94 ? 14.197 -3.598 -13.629 1.00 80.69 94 GLU A C 1
ATOM 756 O O . GLU A 1 94 ? 15.132 -3.114 -14.273 1.00 80.69 94 GLU A O 1
ATOM 761 N N . TYR A 1 95 ? 12.925 -3.366 -13.964 1.00 78.50 95 TYR A N 1
ATOM 762 C CA . TYR A 1 95 ? 12.531 -2.564 -15.127 1.00 78.50 95 TYR A CA 1
ATOM 763 C C . TYR A 1 95 ? 13.079 -1.130 -15.055 1.00 78.50 95 TYR A C 1
ATOM 765 O O . TYR A 1 95 ? 13.624 -0.608 -16.032 1.00 78.50 95 TYR A O 1
ATOM 773 N N . LEU A 1 96 ? 13.008 -0.504 -13.876 1.00 76.75 96 LEU A N 1
ATOM 774 C CA . LEU A 1 96 ? 13.560 0.834 -13.641 1.00 76.75 96 LEU A CA 1
ATOM 775 C C . LEU A 1 96 ? 15.094 0.874 -13.756 1.00 76.75 96 LEU A C 1
ATOM 777 O O . LEU A 1 96 ? 15.648 1.901 -14.153 1.00 76.75 96 LEU A O 1
ATOM 781 N N . MET A 1 97 ? 15.785 -0.222 -13.430 1.00 75.31 97 MET A N 1
ATOM 782 C CA . MET A 1 97 ? 17.240 -0.338 -13.590 1.00 75.31 97 MET A CA 1
ATOM 783 C C . MET A 1 97 ? 17.644 -0.512 -15.059 1.00 75.31 97 MET A C 1
ATOM 785 O O . MET A 1 97 ? 18.602 0.114 -15.516 1.00 75.31 97 MET A O 1
ATOM 789 N N . LEU A 1 98 ? 16.908 -1.330 -15.818 1.00 73.56 98 LEU A N 1
ATOM 790 C CA . LEU A 1 98 ? 17.180 -1.584 -17.236 1.00 73.56 98 LEU A CA 1
ATOM 791 C C . LEU A 1 98 ? 16.855 -0.372 -18.121 1.00 73.56 98 LEU A C 1
ATOM 793 O O . LEU A 1 98 ? 17.617 -0.068 -19.037 1.00 73.56 98 LEU A O 1
ATOM 797 N N . GLY A 1 99 ? 15.798 0.384 -17.809 1.00 63.25 99 GLY A N 1
ATOM 798 C CA . GLY A 1 99 ? 15.431 1.597 -18.552 1.00 63.25 99 GLY A CA 1
ATOM 799 C C . GLY A 1 9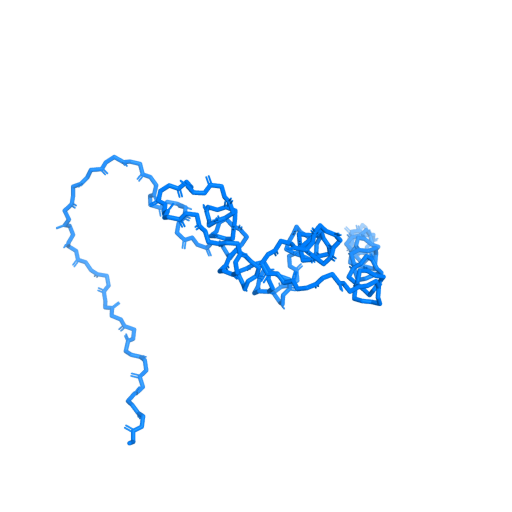9 ? 16.508 2.693 -18.549 1.00 63.25 99 GLY A C 1
ATOM 800 O O . GLY A 1 99 ? 16.587 3.478 -19.492 1.00 63.25 99 GLY A O 1
ATOM 801 N N . LYS A 1 100 ? 17.390 2.720 -17.539 1.00 57.47 100 LYS A N 1
ATOM 802 C CA . LYS A 1 100 ? 18.510 3.677 -17.445 1.00 57.47 100 LYS A CA 1
ATOM 803 C C . LYS A 1 100 ? 19.742 3.283 -18.266 1.00 57.47 100 LYS A C 1
ATOM 805 O O . LYS A 1 100 ? 20.614 4.120 -18.462 1.00 57.47 100 LYS A O 1
ATOM 810 N N . ARG A 1 101 ? 19.826 2.036 -18.746 1.00 53.66 101 ARG A N 1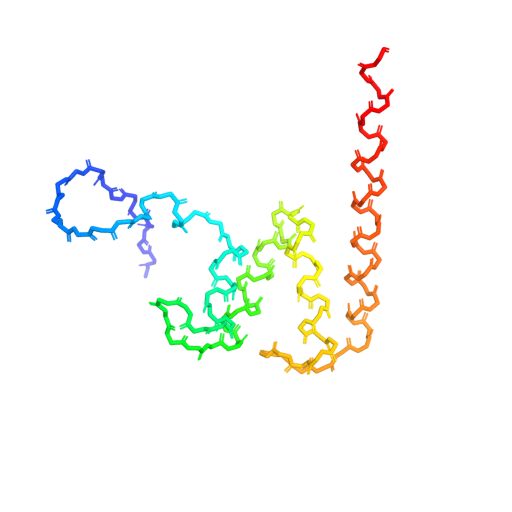
ATOM 811 C CA . ARG A 1 101 ? 20.968 1.531 -19.532 1.00 53.66 101 ARG A CA 1
ATOM 812 C C . ARG A 1 101 ? 20.874 1.820 -21.033 1.00 53.66 101 ARG A C 1
ATOM 814 O O . ARG A 1 101 ? 21.886 1.716 -21.709 1.00 53.66 101 ARG A O 1
ATOM 821 N N . ASN A 1 102 ? 19.699 2.191 -21.545 1.00 50.28 102 ASN A N 1
ATOM 822 C CA . ASN A 1 102 ? 19.462 2.392 -22.983 1.00 50.28 102 ASN A CA 1
ATOM 823 C C . ASN A 1 102 ? 19.622 3.845 -23.475 1.00 50.28 102 ASN A C 1
ATOM 825 O O . ASN A 1 102 ? 19.343 4.119 -24.637 1.00 50.28 102 ASN A O 1
ATOM 829 N N . TRP A 1 103 ? 20.072 4.770 -22.622 1.00 48.56 103 TRP A N 1
A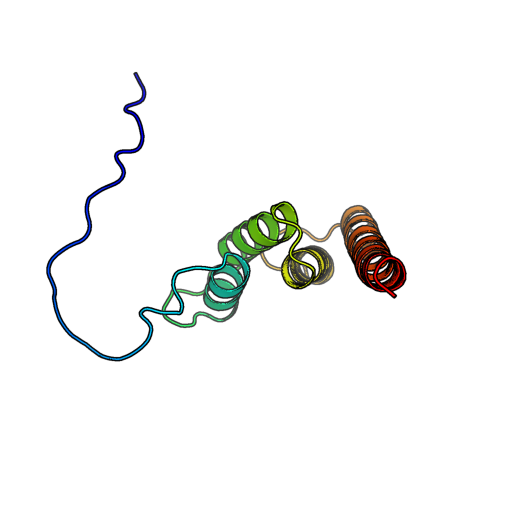TOM 830 C CA . TRP A 1 103 ? 20.286 6.184 -22.975 1.00 48.56 103 TRP A CA 1
ATOM 831 C C . TRP A 1 103 ? 21.730 6.643 -22.708 1.00 48.56 103 TRP A C 1
ATOM 833 O O . TRP A 1 103 ? 21.950 7.743 -22.206 1.00 48.56 103 TRP A O 1
ATOM 843 N N . SER A 1 104 ? 22.715 5.783 -22.982 1.00 47.16 104 SER A N 1
ATOM 844 C CA . SER A 1 104 ? 24.152 6.094 -22.879 1.00 47.16 104 SER A CA 1
ATOM 845 C C . SER A 1 104 ? 24.821 6.071 -24.244 1.00 47.16 104 SER A C 1
ATOM 847 O O . SER A 1 104 ? 24.513 5.133 -25.012 1.00 47.16 104 SER A O 1
#

Foldseek 3Di:
DDDDPDPDDDDDDDDDDDDPPQPDALQSVLVCLCVVPVHDNAQLSSLVSLVVNVVVVNLSSLVVNLVCLCVVRSHDNDPVSNVVSVVSSVVSVVVVVVVVVPPD

Organism: NCBI:txid44941